Protein AF-A0A1G6U9P2-F1 (afdb_monomer_lite)

Sequence (172 aa):
MPAAPSVLRWRRWSGPGWASYAANWPGPLGEDGAVAYVGRCDDLRPRCHTCGRPATLWQAALALPAPFPGALDAAGGGCTRAHAVHGLPADWTGIATVYALVAAALRQDSKATSVHEALARRRSRQAERALLLSRLERPARRVALELWRTTPGLGVDDTETIVTAVLAPAQQ

Radius of gyration: 18.18 Å; chains: 1; bounding box: 52×36×52 Å

Foldseek 3Di:
DPPDQPDFDWDFDDPDDFGKTKGQADDLQSLQPKMKMKTFDQPDQAQQPVPRDGAGWIAMWIAGAPPDDGIPSQRQTGNDPCSNCPSPDNALQSLLVVLQVQLVVLVVPPPRDPVSNVSSVVSNQSSLLSVLSRPDDSQLNNQLRVCCRVVVPDHPVNSVVVSCVVPPDPPD

pLDDT: mean 85.66, std 14.07, range [28.89, 97.81]

Organism: NCBI:txid1190417

Structure (mmCIF, N/CA/C/O backbone):
data_AF-A0A1G6U9P2-F1
#
_entry.id   AF-A0A1G6U9P2-F1
#
loop_
_atom_site.group_PDB
_atom_site.id
_atom_site.type_symbol
_atom_site.label_atom_id
_atom_site.label_alt_id
_atom_site.label_comp_id
_atom_site.label_asym_id
_atom_site.label_entity_id
_atom_site.label_seq_id
_atom_site.pdbx_PDB_ins_code
_atom_site.Cartn_x
_atom_site.Cartn_y
_atom_site.Cartn_z
_atom_site.occupancy
_atom_site.B_iso_or_equiv
_atom_site.auth_seq_id
_atom_site.auth_comp_id
_atom_site.auth_asym_id
_atom_site.auth_atom_id
_atom_site.pdbx_PDB_model_num
ATOM 1 N N . MET A 1 1 ? -22.422 -5.774 -13.568 1.00 28.89 1 MET A N 1
ATOM 2 C CA . MET A 1 1 ? -21.376 -5.326 -14.516 1.00 28.89 1 MET A CA 1
ATOM 3 C C . MET A 1 1 ? -20.294 -4.626 -13.711 1.00 28.89 1 MET A C 1
ATOM 5 O O . MET A 1 1 ? -20.668 -3.747 -12.941 1.00 28.89 1 MET A O 1
ATOM 9 N N . PRO A 1 2 ? -19.009 -5.009 -13.801 1.00 32.59 2 PRO A N 1
ATOM 10 C CA . PRO A 1 2 ? -17.962 -4.252 -13.126 1.00 32.59 2 PRO A CA 1
ATOM 11 C C . PRO A 1 2 ? -17.895 -2.853 -13.748 1.00 32.59 2 PRO A C 1
ATOM 13 O O . PRO A 1 2 ? -17.981 -2.708 -14.969 1.00 32.59 2 PRO A O 1
ATOM 16 N N . ALA A 1 3 ? -17.814 -1.825 -12.902 1.00 33.66 3 ALA A N 1
ATOM 17 C CA . ALA A 1 3 ? -17.665 -0.446 -13.342 1.00 33.66 3 ALA A CA 1
ATOM 18 C C . ALA A 1 3 ? -16.437 -0.338 -14.258 1.00 33.66 3 ALA A C 1
ATOM 20 O O . ALA A 1 3 ? -15.389 -0.914 -13.962 1.00 33.66 3 ALA A O 1
ATOM 21 N N . ALA A 1 4 ? -16.573 0.379 -15.378 1.00 37.59 4 ALA A N 1
ATOM 22 C CA . ALA A 1 4 ? -15.444 0.668 -16.254 1.00 37.59 4 ALA A CA 1
ATOM 23 C C . ALA A 1 4 ? -14.283 1.228 -15.410 1.00 37.59 4 ALA A C 1
ATOM 25 O O . ALA A 1 4 ? -14.539 2.064 -14.535 1.00 37.59 4 ALA A O 1
ATOM 26 N N . PRO A 1 5 ? -13.029 0.787 -15.630 1.00 47.09 5 PRO A N 1
ATOM 27 C CA . PRO A 1 5 ? -11.906 1.266 -14.842 1.00 47.09 5 PRO A CA 1
ATOM 28 C C . PRO A 1 5 ? -11.849 2.783 -14.982 1.00 47.09 5 PRO A C 1
ATOM 30 O O . PRO A 1 5 ? -11.730 3.321 -16.084 1.00 47.09 5 PRO A O 1
ATOM 33 N N . SER A 1 6 ? -12.003 3.477 -13.858 1.00 57.09 6 SER A N 1
ATOM 34 C CA . SER A 1 6 ? -11.951 4.930 -13.814 1.00 57.09 6 SER A CA 1
ATOM 35 C C . SER A 1 6 ? -10.641 5.387 -14.442 1.00 57.09 6 SER A C 1
ATOM 37 O O . SER A 1 6 ? -9.556 5.037 -13.972 1.00 57.09 6 SER A O 1
ATOM 39 N N . VAL A 1 7 ? -10.751 6.155 -15.523 1.00 73.31 7 VAL A N 1
ATOM 40 C CA . VAL A 1 7 ? -9.601 6.723 -16.221 1.00 73.31 7 VAL A CA 1
ATOM 41 C C . VAL A 1 7 ? -8.806 7.559 -15.220 1.00 73.31 7 VAL A C 1
ATOM 43 O O . VAL A 1 7 ? -9.313 8.551 -14.691 1.00 73.31 7 VAL A O 1
ATOM 46 N N . LEU A 1 8 ? -7.563 7.151 -14.947 1.00 84.31 8 LEU A N 1
ATOM 47 C CA . LEU A 1 8 ? -6.655 7.879 -14.063 1.00 84.31 8 LEU A CA 1
ATOM 48 C C . LEU A 1 8 ? -6.506 9.323 -14.553 1.00 84.31 8 LEU A C 1
ATOM 50 O O . LEU A 1 8 ? -6.047 9.584 -15.669 1.00 84.31 8 LEU A O 1
ATOM 54 N N . ARG A 1 9 ? -6.892 10.276 -13.701 1.00 89.19 9 ARG A N 1
ATOM 55 C CA . ARG A 1 9 ? -6.790 11.710 -13.994 1.00 89.19 9 ARG A CA 1
ATOM 56 C C . ARG A 1 9 ? -5.414 12.226 -13.598 1.00 89.19 9 ARG A C 1
ATOM 58 O O . ARG A 1 9 ? -5.213 12.715 -12.490 1.00 89.19 9 ARG A O 1
ATOM 65 N N . TRP A 1 10 ? -4.478 12.112 -14.529 1.00 90.69 10 TRP A N 1
ATOM 66 C CA . TRP A 1 10 ? -3.099 12.550 -14.347 1.00 90.69 10 TRP A CA 1
ATOM 67 C C . TRP A 1 10 ? -2.977 14.062 -14.173 1.00 90.69 10 TRP A C 1
ATOM 69 O O . TRP A 1 10 ? -3.430 14.834 -15.019 1.00 90.69 10 TRP A O 1
ATOM 79 N N . ARG A 1 11 ? -2.282 14.476 -13.117 1.00 91.06 11 ARG A N 1
ATOM 80 C CA . ARG A 1 11 ? -1.875 15.861 -12.871 1.00 91.06 11 ARG A CA 1
ATOM 81 C C . ARG A 1 11 ? -0.360 15.946 -12.909 1.00 91.06 11 ARG A C 1
ATOM 83 O O . ARG A 1 11 ? 0.314 15.039 -12.432 1.00 91.06 11 ARG A O 1
ATOM 90 N N . ARG A 1 12 ? 0.178 17.017 -13.492 1.00 89.56 12 ARG A N 1
ATOM 91 C CA . ARG A 1 12 ? 1.626 17.247 -13.505 1.00 89.56 12 ARG A CA 1
ATOM 92 C C . ARG A 1 12 ? 2.128 17.356 -12.065 1.00 89.56 12 ARG A C 1
ATOM 94 O O . ARG A 1 12 ? 1.514 18.043 -11.253 1.00 89.56 12 ARG A O 1
ATOM 101 N N . TRP A 1 13 ? 3.228 16.678 -11.773 1.00 83.69 13 TRP A N 1
ATOM 102 C CA . TRP A 1 13 ? 3.885 16.687 -10.476 1.00 83.69 13 TRP A CA 1
ATOM 103 C C . TRP A 1 13 ? 5.349 17.078 -10.665 1.00 83.69 13 TRP A C 1
ATOM 105 O O . TRP A 1 13 ? 6.059 16.512 -11.498 1.00 83.69 13 TRP A O 1
ATOM 115 N N . SER A 1 14 ? 5.788 18.084 -9.918 1.00 72.62 14 SER A N 1
ATOM 116 C CA . SER A 1 14 ? 7.149 18.609 -9.985 1.00 72.62 14 SER A CA 1
ATOM 117 C C . SER A 1 14 ? 8.071 17.742 -9.123 1.00 72.62 14 SER A C 1
ATOM 119 O O . SER A 1 14 ? 8.368 18.090 -7.985 1.00 72.62 14 SER A O 1
ATOM 121 N N . GLY A 1 15 ? 8.453 16.572 -9.643 1.00 65.50 15 GLY A N 1
ATOM 122 C CA . GLY A 1 15 ? 9.475 15.705 -9.043 1.00 65.50 15 GLY A CA 1
ATOM 123 C C . GLY A 1 15 ? 10.904 16.254 -9.228 1.00 65.50 15 GLY A C 1
ATOM 124 O O . GLY A 1 15 ? 11.083 17.281 -9.885 1.00 65.50 15 GLY A O 1
ATOM 125 N N . PRO A 1 16 ? 11.940 15.571 -8.701 1.00 55.59 16 PRO A N 1
ATOM 126 C CA . PRO A 1 16 ? 13.308 16.098 -8.564 1.00 55.59 16 PRO A CA 1
ATOM 127 C C . PRO A 1 16 ? 14.136 16.181 -9.868 1.00 55.59 16 PRO A C 1
ATOM 129 O O . PRO A 1 16 ? 15.360 16.144 -9.817 1.00 55.59 16 PRO A O 1
ATOM 132 N N . GLY A 1 17 ? 13.504 16.324 -11.039 1.00 63.09 17 GLY A N 1
ATOM 133 C CA . GLY A 1 17 ? 14.231 16.627 -12.282 1.00 63.09 17 GLY A CA 1
ATOM 134 C C . GLY A 1 17 ? 13.616 16.106 -13.580 1.00 63.09 17 GLY A C 1
ATOM 135 O O . GLY A 1 17 ? 14.134 16.420 -14.646 1.00 63.09 17 GLY A O 1
ATOM 136 N N . TRP A 1 18 ? 12.553 15.294 -13.531 1.00 67.38 18 TRP A N 1
ATOM 137 C CA . TRP A 1 18 ? 11.980 14.635 -14.718 1.00 67.38 18 TRP A CA 1
ATOM 138 C C . TRP A 1 18 ? 10.486 14.940 -14.845 1.00 67.38 18 TRP A C 1
ATOM 140 O O . TRP A 1 18 ? 9.797 15.177 -13.846 1.00 67.38 18 TRP A O 1
ATOM 150 N N . ALA A 1 19 ? 9.955 14.892 -16.072 1.00 75.75 19 ALA A N 1
ATOM 151 C CA . ALA A 1 19 ? 8.525 15.062 -16.316 1.00 75.75 19 ALA A CA 1
ATOM 152 C C . ALA A 1 19 ? 7.730 13.955 -15.606 1.00 75.75 19 ALA A C 1
ATOM 154 O O . ALA A 1 19 ? 7.703 12.807 -16.054 1.00 75.75 19 ALA A O 1
ATOM 155 N N . SER A 1 20 ? 7.082 14.329 -14.503 1.00 86.56 20 SER A N 1
ATOM 156 C CA . SER A 1 20 ? 6.374 13.405 -13.625 1.00 86.56 20 SER A CA 1
ATOM 157 C C . SER A 1 20 ? 4.905 13.794 -13.480 1.00 86.56 20 SER A C 1
ATOM 159 O O . SER A 1 20 ? 4.522 14.959 -13.627 1.00 86.56 20 SER A O 1
ATOM 161 N N . TYR A 1 21 ? 4.061 12.802 -13.228 1.00 90.69 21 TYR A N 1
ATOM 162 C CA . TYR A 1 21 ? 2.623 12.960 -13.063 1.00 90.69 21 TYR A CA 1
ATOM 163 C C . TYR A 1 21 ? 2.152 12.141 -11.872 1.00 90.69 21 TYR A C 1
ATOM 165 O O . TYR A 1 21 ? 2.696 11.076 -11.602 1.00 90.69 21 TYR A O 1
ATOM 173 N N . ALA A 1 22 ? 1.112 12.621 -11.205 1.00 91.75 22 ALA A N 1
ATOM 174 C CA . ALA A 1 22 ? 0.451 11.924 -10.117 1.00 91.75 22 ALA A CA 1
ATOM 175 C C . ALA A 1 22 ? -1.039 11.743 -10.423 1.00 91.75 22 ALA A C 1
ATOM 177 O O . ALA A 1 22 ? -1.651 12.576 -11.102 1.00 91.75 22 ALA A O 1
ATOM 178 N N . ALA A 1 23 ? -1.629 10.666 -9.921 1.00 92.88 23 ALA A N 1
ATOM 179 C CA . ALA A 1 23 ? -3.067 10.440 -9.944 1.00 92.88 23 ALA A CA 1
ATOM 180 C C . ALA A 1 23 ? -3.489 9.679 -8.684 1.00 92.88 23 ALA A C 1
ATOM 182 O O . ALA A 1 23 ? -2.798 8.754 -8.261 1.00 92.88 23 ALA A O 1
ATOM 183 N N . ASN A 1 24 ? -4.639 10.041 -8.113 1.00 93.19 24 ASN A N 1
ATOM 184 C CA . ASN A 1 24 ? -5.254 9.223 -7.070 1.00 93.19 24 ASN A CA 1
ATOM 185 C C . ASN A 1 24 ? -5.564 7.850 -7.660 1.00 93.19 24 ASN A C 1
ATOM 187 O O . ASN A 1 24 ? -6.115 7.763 -8.766 1.00 93.19 24 ASN A O 1
ATOM 191 N N . TRP A 1 25 ? -5.187 6.801 -6.936 1.00 92.12 25 TRP A N 1
ATOM 192 C CA . TRP A 1 25 ? -5.499 5.446 -7.361 1.00 92.12 25 TRP A CA 1
ATOM 193 C C . TRP A 1 25 ? -7.019 5.233 -7.341 1.00 92.12 25 TRP A C 1
ATOM 195 O O . TRP A 1 25 ? -7.717 5.926 -6.603 1.00 92.12 25 TRP A O 1
ATOM 205 N N . PRO A 1 26 ? -7.587 4.354 -8.171 1.00 91.00 26 PRO A N 1
ATOM 206 C CA . PRO A 1 26 ? -9.014 4.088 -8.116 1.00 91.00 26 PRO A CA 1
ATOM 207 C C . PRO A 1 26 ? -9.390 3.131 -6.980 1.00 91.00 26 PRO A C 1
ATOM 209 O O . PRO A 1 26 ? -8.550 2.411 -6.439 1.00 91.00 26 PRO A O 1
ATOM 212 N N . GLY A 1 27 ? -10.683 3.103 -6.653 1.00 91.00 27 GLY A N 1
ATOM 213 C CA . GLY A 1 27 ? -11.253 2.148 -5.704 1.00 91.00 27 GLY A CA 1
ATOM 214 C C . GLY A 1 27 ? -10.784 2.342 -4.254 1.00 91.00 27 GLY A C 1
ATOM 215 O O . GLY A 1 27 ? -10.342 3.436 -3.891 1.00 91.00 27 GLY A O 1
ATOM 216 N N . PRO A 1 28 ? -10.865 1.283 -3.422 1.00 92.25 28 PRO A N 1
ATOM 217 C CA . PRO A 1 28 ? -10.585 1.351 -1.986 1.00 92.25 28 PRO A CA 1
ATOM 218 C C . PRO A 1 28 ? -9.224 1.959 -1.635 1.00 92.25 28 PRO A C 1
ATOM 220 O O . PRO A 1 28 ? -9.134 2.789 -0.740 1.00 92.25 28 PRO A O 1
ATOM 223 N N . LEU A 1 29 ? -8.173 1.617 -2.386 1.00 91.81 29 LEU A N 1
ATOM 224 C CA . LEU A 1 29 ? -6.835 2.183 -2.184 1.00 91.81 29 LEU A CA 1
ATOM 225 C C . LEU A 1 29 ? -6.830 3.710 -2.339 1.00 91.81 29 LEU A C 1
ATOM 227 O O . LEU A 1 29 ? -6.238 4.415 -1.526 1.00 91.81 29 LEU A O 1
ATOM 231 N N . GLY A 1 30 ? -7.504 4.227 -3.367 1.00 92.25 30 GLY A N 1
ATOM 232 C CA . GLY A 1 30 ? -7.652 5.663 -3.590 1.00 92.25 30 GLY A CA 1
ATOM 233 C C . GLY A 1 30 ? -8.445 6.377 -2.512 1.00 92.25 30 GLY A 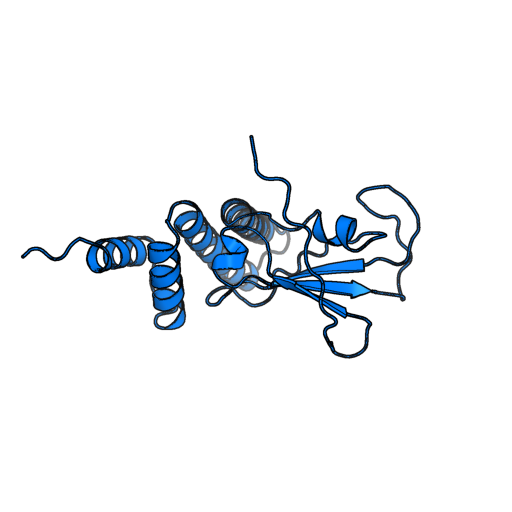C 1
ATOM 234 O O . GLY A 1 30 ? -8.070 7.468 -2.083 1.00 92.25 30 GLY A O 1
ATOM 235 N N . GLU A 1 31 ? -9.537 5.755 -2.066 1.00 93.75 31 GLU A N 1
ATOM 236 C CA . GLU A 1 31 ? -10.371 6.259 -0.967 1.00 93.75 31 GLU A CA 1
ATOM 237 C C . GLU A 1 31 ? -9.596 6.393 0.345 1.00 93.75 31 GLU A C 1
ATOM 239 O O . GLU A 1 31 ? -9.917 7.267 1.156 1.00 93.75 31 GLU A O 1
ATOM 244 N N . ASP A 1 32 ? -8.583 5.545 0.513 1.00 93.88 32 ASP A N 1
ATOM 245 C CA . ASP A 1 32 ? -7.702 5.487 1.673 1.00 93.88 32 ASP A CA 1
ATOM 246 C C . ASP A 1 32 ? -6.442 6.359 1.505 1.00 93.88 32 ASP A C 1
ATOM 248 O O . ASP A 1 32 ? -5.643 6.482 2.432 1.00 93.88 32 ASP A O 1
ATOM 252 N N . GLY A 1 33 ? -6.279 7.014 0.349 1.00 92.31 33 GLY A N 1
ATOM 253 C CA . GLY A 1 33 ? -5.223 7.997 0.097 1.00 92.31 33 GLY A CA 1
ATOM 254 C C . GLY A 1 33 ? -4.035 7.499 -0.728 1.00 92.31 33 GLY A C 1
ATOM 255 O O . GLY A 1 33 ? -3.008 8.177 -0.759 1.00 92.31 33 GLY A O 1
ATOM 256 N N . ALA A 1 34 ? -4.138 6.351 -1.403 1.00 92.12 34 ALA A N 1
ATOM 257 C CA . ALA A 1 34 ? -3.084 5.884 -2.299 1.00 92.12 34 ALA A CA 1
ATOM 258 C C . ALA A 1 34 ? -2.976 6.750 -3.569 1.00 92.12 34 ALA A C 1
ATOM 260 O O . ALA A 1 34 ? -3.973 7.098 -4.214 1.00 92.12 34 ALA A O 1
ATOM 261 N N . VAL A 1 35 ? -1.739 7.051 -3.964 1.00 91.81 35 VAL A N 1
ATOM 262 C CA . VAL A 1 35 ? -1.417 7.904 -5.116 1.00 91.81 35 VAL A CA 1
ATOM 263 C C . VAL A 1 35 ? -0.404 7.193 -6.000 1.00 91.81 35 VAL A C 1
ATOM 265 O O . VAL A 1 35 ? 0.655 6.778 -5.534 1.00 91.81 35 VAL A O 1
ATOM 268 N N . ALA A 1 36 ? -0.701 7.082 -7.291 1.00 90.69 36 ALA A N 1
ATOM 269 C CA . ALA A 1 36 ? 0.273 6.627 -8.271 1.00 90.69 36 ALA A CA 1
ATOM 270 C C . ALA A 1 36 ? 1.077 7.801 -8.818 1.00 90.69 36 ALA A C 1
ATOM 272 O O . ALA A 1 36 ? 0.513 8.832 -9.195 1.00 90.69 36 ALA A O 1
ATOM 273 N N . TYR A 1 37 ? 2.381 7.596 -8.932 1.00 89.44 37 TYR A N 1
ATOM 274 C CA . TYR A 1 37 ? 3.313 8.485 -9.607 1.00 89.44 37 TYR A CA 1
ATOM 275 C C . TYR A 1 37 ? 3.812 7.812 -10.875 1.00 89.44 37 TYR A C 1
ATOM 277 O O . TYR A 1 37 ? 4.057 6.609 -10.882 1.00 89.44 37 TYR A O 1
ATOM 285 N N . VAL A 1 38 ? 3.978 8.583 -11.944 1.00 88.19 38 VAL A N 1
ATOM 286 C CA . VAL A 1 38 ? 4.657 8.140 -13.162 1.00 88.19 38 VAL A CA 1
ATOM 287 C C . VAL A 1 38 ? 5.670 9.178 -13.599 1.00 88.19 38 VAL A C 1
ATOM 289 O O . VAL A 1 38 ? 5.346 10.361 -13.678 1.00 88.19 38 VAL A O 1
ATOM 292 N N . GLY A 1 39 ? 6.877 8.734 -13.914 1.00 86.62 39 GLY A N 1
ATOM 293 C CA . GLY A 1 39 ? 7.956 9.560 -14.445 1.00 86.62 39 GLY A CA 1
ATOM 294 C C . GLY A 1 39 ? 8.515 8.951 -15.722 1.00 86.62 39 GLY A C 1
ATOM 295 O O . GLY A 1 39 ? 8.441 7.739 -15.925 1.00 86.62 39 GLY A O 1
ATOM 296 N N . ARG A 1 40 ? 9.055 9.787 -16.606 1.00 81.81 40 ARG A N 1
ATOM 297 C CA . ARG A 1 40 ? 9.785 9.319 -17.787 1.00 81.81 40 ARG A CA 1
ATOM 298 C C . ARG A 1 40 ? 11.264 9.163 -17.430 1.00 81.81 40 ARG A C 1
ATOM 300 O O . ARG A 1 40 ? 11.863 10.115 -16.943 1.00 81.81 40 ARG A O 1
ATOM 307 N N . CYS A 1 41 ? 11.825 7.981 -17.669 1.00 73.44 41 CYS A N 1
ATOM 308 C CA . CYS A 1 41 ? 13.259 7.726 -17.550 1.00 73.44 41 CYS A CA 1
ATOM 309 C C . CYS A 1 41 ? 13.848 7.682 -18.965 1.00 73.44 41 CYS A C 1
ATOM 311 O O . CYS A 1 41 ? 13.639 6.708 -19.689 1.00 73.44 41 CYS A O 1
ATOM 313 N N . ASP A 1 42 ? 14.513 8.762 -19.381 1.00 68.25 42 ASP A N 1
ATOM 314 C CA . ASP A 1 42 ? 15.062 8.912 -20.738 1.00 68.25 42 ASP A CA 1
ATOM 315 C C . ASP A 1 42 ? 16.386 8.154 -20.955 1.00 68.25 42 ASP A C 1
ATOM 317 O O . ASP A 1 42 ? 16.759 7.891 -22.101 1.00 68.25 42 ASP A O 1
ATOM 321 N N . ASP A 1 43 ? 17.038 7.723 -19.872 1.00 64.94 43 ASP A N 1
ATOM 322 C CA . ASP A 1 43 ? 18.380 7.125 -19.900 1.00 64.94 43 ASP A CA 1
ATOM 323 C C . ASP A 1 43 ? 18.393 5.655 -20.346 1.00 64.94 43 ASP A C 1
ATOM 325 O O . ASP A 1 43 ? 19.439 5.108 -20.693 1.00 64.94 43 ASP A O 1
ATOM 329 N N . LEU A 1 44 ? 17.228 4.998 -20.381 1.00 63.69 44 LEU A N 1
ATOM 330 C CA . LEU A 1 44 ? 17.090 3.593 -20.756 1.00 63.69 44 LEU A CA 1
ATOM 331 C C . LEU A 1 44 ? 16.061 3.443 -21.891 1.00 63.69 44 LEU A C 1
ATOM 333 O O . LEU A 1 44 ? 14.936 3.938 -21.807 1.00 63.69 44 LEU A O 1
ATOM 337 N N . ARG A 1 45 ? 16.403 2.659 -22.929 1.00 65.88 45 ARG A N 1
ATOM 338 C CA . ARG A 1 45 ? 15.465 2.223 -23.992 1.00 65.88 45 ARG A CA 1
ATOM 339 C C . ARG A 1 45 ? 15.174 0.706 -24.004 1.00 65.88 45 ARG A C 1
ATOM 341 O O . ARG A 1 45 ? 15.395 0.064 -25.034 1.00 65.88 45 ARG A O 1
ATOM 348 N N . PRO A 1 46 ? 14.692 0.084 -22.911 1.00 72.56 46 PRO A N 1
ATOM 349 C CA . PRO A 1 46 ? 14.267 -1.310 -22.944 1.00 72.56 46 PRO A CA 1
ATOM 350 C C . PRO A 1 46 ? 12.991 -1.508 -23.775 1.00 72.56 46 PRO A C 1
ATOM 352 O O . PRO A 1 46 ? 12.305 -0.566 -24.183 1.00 72.56 46 PRO A O 1
ATOM 355 N N . ARG A 1 47 ? 12.634 -2.776 -23.996 1.00 79.94 47 ARG A N 1
ATOM 356 C CA . ARG A 1 47 ? 11.318 -3.147 -24.527 1.00 79.94 47 ARG A CA 1
ATOM 357 C C . ARG A 1 47 ? 10.267 -3.047 -23.423 1.00 79.94 47 ARG A C 1
ATOM 359 O O . ARG A 1 47 ? 10.509 -3.459 -22.295 1.00 79.94 47 ARG A O 1
ATOM 366 N N . CYS A 1 48 ? 9.085 -2.535 -23.750 1.00 81.56 48 CYS A N 1
ATOM 367 C CA . CYS A 1 48 ? 7.953 -2.511 -22.826 1.00 81.56 48 CYS A CA 1
ATOM 368 C C . CYS A 1 48 ? 7.518 -3.938 -22.460 1.00 81.56 48 CYS A C 1
ATOM 370 O O . CYS A 1 48 ? 7.231 -4.732 -23.353 1.00 81.56 48 CYS A O 1
ATOM 372 N N . HIS A 1 49 ? 7.389 -4.237 -21.166 1.00 76.00 49 HIS A N 1
ATOM 373 C CA . HIS A 1 49 ? 6.972 -5.562 -20.689 1.00 76.00 49 HIS A CA 1
ATOM 374 C C . HIS A 1 49 ? 5.545 -5.948 -21.110 1.00 76.00 49 HIS A C 1
ATOM 376 O O . HIS A 1 49 ? 5.249 -7.127 -21.246 1.00 76.00 49 HIS A O 1
ATOM 382 N N . THR A 1 50 ? 4.672 -4.968 -21.363 1.00 81.69 50 THR A N 1
ATOM 383 C CA . THR A 1 50 ? 3.275 -5.210 -21.758 1.00 81.69 50 THR A CA 1
ATOM 384 C C . THR A 1 50 ? 3.110 -5.495 -23.253 1.00 81.69 50 THR A C 1
ATOM 386 O O . THR A 1 50 ? 2.293 -6.325 -23.627 1.00 81.69 50 THR A O 1
ATOM 389 N N . CYS A 1 51 ? 3.843 -4.800 -24.132 1.00 85.56 51 CYS A N 1
ATOM 390 C CA . CYS A 1 51 ? 3.617 -4.872 -25.588 1.00 85.56 51 CYS A CA 1
ATOM 391 C C . CYS A 1 51 ? 4.878 -5.122 -26.432 1.00 85.56 51 CYS A C 1
ATOM 393 O O . CYS A 1 51 ? 4.808 -5.101 -27.659 1.00 85.56 51 CYS A O 1
ATOM 395 N N . GLY A 1 52 ? 6.048 -5.288 -25.809 1.00 82.50 52 GLY A N 1
ATOM 396 C CA . GLY A 1 52 ? 7.315 -5.627 -26.469 1.00 82.50 52 GLY A CA 1
ATOM 397 C C . GLY A 1 52 ? 7.963 -4.517 -27.309 1.00 82.50 52 GLY A C 1
ATOM 398 O O . GLY A 1 52 ? 9.053 -4.726 -27.856 1.00 82.50 52 GLY A O 1
ATOM 399 N N . ARG A 1 53 ? 7.327 -3.342 -27.424 1.00 82.44 53 ARG A N 1
ATOM 400 C CA . ARG A 1 53 ? 7.829 -2.218 -28.231 1.00 82.44 53 ARG A CA 1
ATOM 401 C C . ARG A 1 53 ? 9.051 -1.558 -27.579 1.00 82.44 53 ARG A C 1
ATOM 403 O O . ARG A 1 53 ? 9.013 -1.325 -26.369 1.00 82.44 53 ARG A O 1
ATOM 410 N N . PRO A 1 54 ? 10.097 -1.212 -28.353 1.00 77.00 54 PRO A N 1
ATOM 411 C CA . PRO A 1 54 ? 11.174 -0.360 -27.867 1.00 77.00 54 PRO A CA 1
ATOM 412 C C . PRO A 1 54 ? 10.629 1.053 -27.650 1.00 77.00 54 PRO A C 1
ATOM 414 O O . PRO A 1 54 ? 10.010 1.634 -28.543 1.00 77.00 54 PRO A O 1
ATOM 417 N N . ALA A 1 55 ? 10.823 1.596 -26.456 1.00 71.75 55 ALA A N 1
ATOM 418 C CA . ALA A 1 55 ? 10.375 2.940 -26.125 1.00 71.75 55 ALA A CA 1
ATOM 419 C C . ALA A 1 55 ? 11.211 3.501 -24.979 1.00 71.75 55 ALA A C 1
ATOM 421 O O . ALA A 1 55 ? 11.816 2.751 -24.214 1.00 71.75 55 ALA A O 1
ATOM 422 N N . THR A 1 56 ? 11.186 4.822 -24.818 1.00 72.31 56 THR A N 1
ATOM 423 C CA . THR A 1 56 ? 11.498 5.390 -23.511 1.00 72.31 56 THR A CA 1
ATOM 424 C C . THR A 1 56 ? 10.481 4.869 -22.499 1.00 72.31 56 THR A C 1
ATOM 426 O O . THR A 1 56 ? 9.273 4.948 -22.752 1.00 72.31 56 THR A O 1
ATOM 429 N N . LEU A 1 57 ? 10.949 4.345 -21.365 1.00 77.81 57 LEU A N 1
ATOM 430 C CA . LEU A 1 57 ? 10.043 3.821 -20.355 1.00 77.81 57 LEU A CA 1
ATOM 431 C C . LEU A 1 57 ? 9.504 4.928 -19.456 1.00 77.81 57 LEU A C 1
ATOM 433 O O . LEU A 1 57 ? 10.232 5.717 -18.852 1.00 77.81 57 LEU A O 1
ATOM 437 N N . TRP A 1 58 ? 8.186 4.917 -19.333 1.00 84.00 58 TRP A N 1
ATOM 438 C CA . TRP A 1 58 ? 7.508 5.424 -18.161 1.00 84.00 58 TRP A CA 1
ATOM 439 C C . TRP A 1 58 ? 7.726 4.431 -17.030 1.00 84.00 58 TRP A C 1
ATOM 441 O O . TRP A 1 58 ? 7.490 3.237 -17.211 1.00 84.00 58 TRP A O 1
ATOM 451 N N . GLN A 1 59 ? 8.159 4.930 -15.884 1.00 85.50 59 GLN A N 1
ATOM 452 C CA . GLN A 1 59 ? 8.213 4.183 -14.639 1.00 85.50 59 GLN A CA 1
ATOM 453 C C . GLN A 1 59 ? 7.065 4.645 -13.762 1.00 85.50 59 GLN A C 1
ATOM 455 O O . GLN A 1 59 ? 6.830 5.850 -13.647 1.00 85.50 59 GLN A O 1
ATOM 460 N N . ALA A 1 60 ? 6.345 3.696 -13.179 1.00 86.38 60 ALA A N 1
ATOM 461 C CA . ALA A 1 60 ? 5.312 3.968 -12.198 1.00 86.38 60 ALA A CA 1
ATOM 462 C C . ALA A 1 60 ? 5.790 3.624 -10.785 1.00 86.38 60 ALA A C 1
ATOM 464 O O . ALA A 1 60 ? 6.691 2.814 -10.616 1.00 86.38 60 ALA A O 1
ATOM 465 N N . ALA A 1 61 ? 5.170 4.230 -9.781 1.00 88.50 61 ALA A N 1
ATOM 466 C CA . ALA A 1 61 ? 5.276 3.843 -8.381 1.00 88.50 61 ALA A CA 1
ATOM 467 C C . ALA A 1 61 ? 3.931 4.109 -7.697 1.00 88.50 61 ALA A C 1
ATOM 469 O O . ALA A 1 61 ? 3.194 5.008 -8.112 1.00 88.50 61 ALA A O 1
ATOM 470 N N . LEU A 1 62 ? 3.607 3.350 -6.651 1.00 90.06 62 LEU A N 1
ATOM 471 C CA . LEU A 1 62 ? 2.360 3.515 -5.901 1.00 90.06 62 LEU A CA 1
ATOM 472 C C . LEU A 1 62 ? 2.676 3.904 -4.458 1.00 90.06 62 LEU A C 1
ATOM 474 O O . LEU A 1 62 ? 3.147 3.074 -3.687 1.00 90.06 62 LEU A O 1
ATOM 478 N N . ALA A 1 63 ? 2.409 5.151 -4.078 1.00 90.88 63 ALA A N 1
ATOM 479 C CA . ALA A 1 63 ? 2.456 5.557 -2.680 1.00 90.88 63 ALA A CA 1
ATOM 480 C C . ALA A 1 63 ? 1.214 5.102 -1.938 1.00 90.88 63 ALA A C 1
ATOM 482 O O . ALA A 1 63 ? 0.088 5.330 -2.380 1.00 90.88 63 ALA A O 1
ATOM 483 N N . LEU A 1 64 ? 1.456 4.480 -0.791 1.00 92.38 64 LEU A N 1
ATOM 484 C CA . LEU A 1 64 ? 0.427 4.030 0.127 1.00 92.38 64 LEU A CA 1
ATOM 485 C C . LEU A 1 64 ? 0.299 5.015 1.294 1.00 92.38 64 LEU A C 1
ATOM 487 O O . LEU A 1 64 ? 1.278 5.685 1.641 1.00 92.38 64 LEU A O 1
ATOM 491 N N . PRO A 1 65 ? -0.886 5.111 1.918 1.00 90.75 65 PRO A N 1
ATOM 492 C CA . PRO A 1 65 ? -1.051 5.912 3.123 1.00 90.75 65 PRO A CA 1
ATOM 493 C C . PRO A 1 65 ? -0.184 5.370 4.269 1.00 90.75 65 PRO A C 1
ATOM 495 O O . PRO A 1 65 ? 0.175 4.191 4.310 1.00 90.75 65 PRO A O 1
ATOM 498 N N . ALA A 1 66 ? 0.123 6.220 5.253 1.00 85.94 66 ALA A N 1
ATOM 499 C CA . ALA A 1 66 ? 0.686 5.749 6.518 1.00 85.94 66 ALA A CA 1
ATOM 500 C C . ALA A 1 66 ? -0.234 4.662 7.121 1.00 85.94 66 ALA A C 1
ATOM 502 O O . ALA A 1 66 ? -1.452 4.773 6.994 1.00 85.94 66 ALA A O 1
ATOM 503 N N . PRO A 1 67 ? 0.304 3.604 7.754 1.00 86.19 67 PRO A N 1
ATOM 504 C CA . PRO A 1 67 ? 1.683 3.405 8.221 1.00 86.19 67 PRO A CA 1
ATOM 505 C C . PRO A 1 67 ? 2.603 2.706 7.202 1.00 86.19 67 PRO A C 1
ATOM 507 O O . PRO A 1 67 ? 3.690 2.236 7.568 1.00 86.19 67 PRO A O 1
ATOM 510 N N . PHE A 1 68 ? 2.154 2.523 5.959 1.00 89.06 68 PHE A N 1
ATOM 511 C CA . PHE A 1 68 ? 2.937 1.801 4.970 1.00 89.06 68 PHE A CA 1
ATOM 512 C C . PHE A 1 68 ? 4.192 2.608 4.606 1.00 89.06 68 PHE A C 1
ATOM 514 O O . PHE A 1 68 ? 4.157 3.840 4.551 1.00 89.06 68 PHE A O 1
ATOM 521 N N . PRO A 1 69 ? 5.345 1.942 4.429 1.00 73.25 69 PRO A N 1
ATOM 522 C CA . PRO A 1 69 ? 6.591 2.627 4.127 1.00 73.25 69 PRO A CA 1
ATOM 523 C C . PRO A 1 69 ? 6.546 3.192 2.706 1.00 73.25 69 PRO A C 1
ATOM 525 O O . PRO A 1 69 ? 6.801 2.456 1.759 1.00 73.25 69 PRO A O 1
ATOM 528 N N . GLY A 1 70 ? 6.260 4.490 2.596 1.00 70.81 70 GLY A N 1
ATOM 529 C CA . GLY A 1 70 ? 6.422 5.280 1.376 1.00 70.81 70 GLY A CA 1
ATOM 530 C C . GLY A 1 70 ? 5.791 4.655 0.130 1.00 70.81 70 GLY A C 1
ATOM 531 O O . GLY A 1 70 ? 4.727 4.037 0.181 1.00 70.81 70 GLY A O 1
ATOM 532 N N . ALA A 1 71 ? 6.453 4.844 -1.009 1.00 69.25 71 ALA A N 1
ATOM 533 C CA . ALA A 1 71 ? 6.062 4.192 -2.245 1.00 69.25 71 ALA A CA 1
ATOM 534 C C . ALA A 1 71 ? 6.379 2.694 -2.204 1.00 69.25 71 ALA A C 1
ATOM 536 O O . ALA A 1 71 ? 7.476 2.278 -1.832 1.00 69.25 71 ALA A O 1
ATOM 537 N N . LEU A 1 72 ? 5.428 1.872 -2.647 1.00 73.25 72 LEU A N 1
ATOM 538 C CA . LEU A 1 72 ? 5.801 0.647 -3.327 1.00 73.25 72 LEU A CA 1
ATOM 539 C C . LEU A 1 72 ? 6.594 1.077 -4.557 1.00 73.25 72 LEU A C 1
ATOM 541 O O . LEU A 1 72 ? 6.018 1.611 -5.512 1.00 73.25 72 LEU A O 1
ATOM 545 N N . ASP A 1 73 ? 7.903 0.832 -4.512 1.00 60.66 73 ASP A N 1
ATOM 546 C CA . ASP A 1 73 ? 8.817 0.894 -5.654 1.00 60.66 73 ASP A CA 1
ATOM 547 C C . ASP A 1 73 ? 8.462 -0.232 -6.637 1.00 60.66 73 ASP A C 1
ATOM 549 O O . ASP A 1 73 ? 9.233 -1.142 -6.928 1.00 60.66 73 ASP A O 1
ATOM 553 N N . ALA A 1 74 ? 7.217 -0.250 -7.092 1.00 53.19 74 ALA A N 1
ATOM 554 C CA . ALA A 1 74 ? 6.747 -1.186 -8.078 1.00 53.19 74 ALA A CA 1
ATOM 555 C C . ALA A 1 74 ? 7.208 -0.639 -9.422 1.00 53.19 74 ALA A C 1
ATOM 557 O O . ALA A 1 74 ? 6.508 0.167 -10.022 1.00 53.19 74 ALA A O 1
ATOM 558 N N . ALA A 1 75 ? 8.400 -1.064 -9.849 1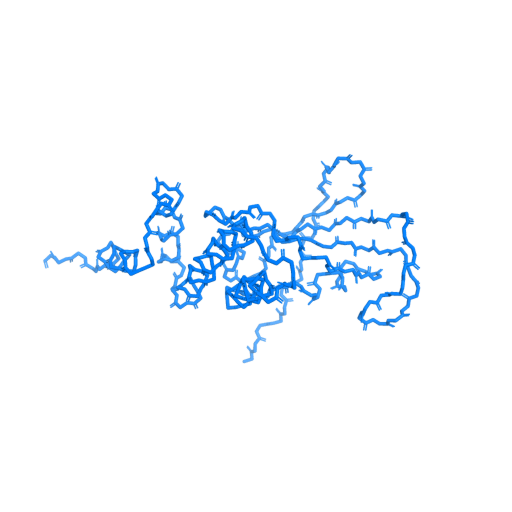.00 57.59 75 ALA A N 1
ATOM 559 C CA . ALA A 1 75 ? 9.061 -0.725 -11.108 1.00 57.59 75 ALA A CA 1
ATOM 560 C C . ALA A 1 75 ? 8.273 -1.222 -12.340 1.00 57.59 75 ALA A C 1
ATOM 562 O O . ALA A 1 75 ? 8.753 -2.014 -13.152 1.00 57.59 75 ALA A O 1
ATOM 563 N N . GLY A 1 76 ? 7.030 -0.766 -12.481 1.00 61.75 76 GLY A N 1
ATOM 564 C CA . GLY A 1 76 ? 6.210 -0.951 -13.662 1.00 61.75 76 GLY A CA 1
ATOM 565 C C . GLY A 1 76 ? 6.760 -0.072 -14.776 1.00 61.75 76 GLY A C 1
ATOM 566 O O . GLY A 1 76 ? 6.587 1.146 -14.765 1.00 61.75 76 GLY A O 1
ATOM 567 N N . GLY A 1 77 ? 7.473 -0.694 -15.714 1.00 74.88 77 GLY A N 1
ATOM 568 C CA . GLY A 1 77 ? 8.030 -0.049 -16.898 1.00 74.88 77 GLY A CA 1
ATOM 569 C C . GLY A 1 77 ? 7.109 -0.204 -18.107 1.00 74.88 77 GLY A C 1
ATOM 570 O O . GLY A 1 77 ? 6.824 -1.324 -18.537 1.00 74.88 77 GLY A O 1
ATOM 571 N N . GLY A 1 78 ? 6.675 0.905 -18.707 1.00 82.75 78 GLY A N 1
ATOM 572 C CA . GLY A 1 78 ? 5.780 0.884 -19.866 1.00 82.75 78 GLY A CA 1
ATOM 573 C C . GLY A 1 78 ? 6.140 1.886 -20.956 1.00 82.75 78 GLY A C 1
ATOM 574 O O . GLY A 1 78 ? 6.637 2.971 -20.682 1.00 82.75 78 GLY A O 1
ATOM 575 N N . CYS A 1 79 ? 5.817 1.571 -22.214 1.00 86.19 79 CYS A N 1
ATOM 576 C CA . CYS A 1 79 ? 5.941 2.540 -23.313 1.00 86.19 79 CYS A CA 1
ATOM 577 C C . CYS A 1 79 ? 4.919 3.688 -23.214 1.00 86.19 79 CYS A C 1
ATOM 579 O O . CYS A 1 79 ? 5.044 4.703 -23.893 1.00 86.19 79 CYS A O 1
ATOM 581 N N . THR A 1 80 ? 3.893 3.531 -22.376 1.00 86.62 80 THR A N 1
ATOM 582 C CA . THR A 1 80 ? 2.896 4.551 -22.042 1.00 86.62 80 THR A CA 1
ATOM 583 C C . THR A 1 80 ? 2.683 4.577 -20.531 1.00 86.62 80 THR A C 1
ATOM 585 O O . THR A 1 80 ? 2.964 3.592 -19.848 1.00 86.62 80 THR A O 1
ATOM 588 N N . ARG A 1 81 ? 2.102 5.667 -20.012 1.00 86.88 81 ARG A N 1
ATOM 589 C CA . ARG A 1 81 ? 1.660 5.748 -18.608 1.00 86.88 81 ARG A CA 1
ATOM 590 C C . ARG A 1 81 ? 0.722 4.597 -18.234 1.00 86.88 81 ARG A C 1
ATOM 592 O O . ARG A 1 81 ? 0.870 4.035 -17.161 1.00 86.88 81 ARG A O 1
ATOM 599 N N . ALA A 1 82 ? -0.195 4.222 -19.132 1.00 87.31 82 ALA A N 1
ATOM 600 C CA . ALA A 1 82 ? -1.131 3.119 -18.915 1.00 87.31 82 ALA A CA 1
ATOM 601 C C . ALA A 1 82 ? -0.412 1.768 -18.771 1.00 87.31 82 ALA A C 1
ATOM 603 O O . ALA A 1 82 ? -0.725 1.004 -17.867 1.00 87.31 82 ALA A O 1
ATOM 604 N N . HIS A 1 83 ? 0.583 1.491 -19.618 1.00 87.06 83 HIS A N 1
ATOM 605 C CA . HIS A 1 83 ? 1.379 0.265 -19.498 1.00 87.06 83 HIS A CA 1
ATOM 606 C C . HIS A 1 83 ? 2.267 0.277 -18.252 1.00 87.06 83 HIS A C 1
ATOM 608 O O . HIS A 1 83 ? 2.435 -0.760 -17.624 1.00 87.06 83 HIS A O 1
ATOM 614 N N . ALA A 1 84 ? 2.804 1.439 -17.869 1.00 85.94 84 ALA A N 1
ATOM 615 C CA . ALA A 1 84 ? 3.634 1.557 -16.673 1.00 85.94 84 ALA A CA 1
ATOM 616 C C . ALA A 1 84 ? 2.842 1.224 -15.402 1.00 85.94 84 ALA A C 1
ATOM 618 O O . ALA A 1 84 ? 3.317 0.473 -14.558 1.00 85.94 84 ALA A O 1
ATOM 619 N N . VAL A 1 85 ? 1.603 1.713 -15.291 1.00 87.94 85 VAL A N 1
ATOM 620 C CA . VAL A 1 85 ? 0.757 1.432 -14.121 1.00 87.94 85 VAL A CA 1
ATOM 621 C C . VAL A 1 85 ? 0.068 0.068 -14.159 1.00 87.94 85 VAL A C 1
ATOM 623 O O . VAL A 1 85 ? -0.506 -0.335 -13.156 1.00 87.94 85 VAL A O 1
ATOM 626 N N . HIS A 1 86 ? 0.106 -0.651 -15.285 1.00 86.50 86 HIS A N 1
ATOM 627 C CA . HIS A 1 86 ? -0.582 -1.938 -15.430 1.00 86.50 86 HIS A CA 1
ATOM 628 C C . HIS A 1 86 ? -0.069 -3.001 -14.448 1.00 86.50 86 HIS A C 1
ATOM 630 O O . HIS A 1 86 ? -0.830 -3.866 -14.032 1.00 86.50 86 HIS A O 1
ATOM 636 N N . GLY A 1 87 ? 1.208 -2.920 -14.060 1.00 79.94 87 GLY A N 1
ATOM 637 C CA . GLY A 1 87 ? 1.809 -3.813 -13.067 1.00 79.94 87 GLY A CA 1
ATOM 638 C C . GLY A 1 87 ? 1.576 -3.401 -11.610 1.00 79.94 87 GLY A C 1
ATOM 639 O O . GLY A 1 87 ? 2.074 -4.080 -10.715 1.00 79.94 87 GLY A O 1
ATOM 640 N N . LEU A 1 88 ? 0.876 -2.292 -11.348 1.00 87.69 88 LEU A N 1
ATOM 641 C CA . LEU A 1 88 ? 0.601 -1.846 -9.983 1.00 87.69 88 LEU A CA 1
ATOM 642 C C . LEU A 1 88 ? -0.602 -2.597 -9.388 1.00 87.69 88 LEU A C 1
ATOM 644 O O . LEU A 1 88 ? -1.579 -2.844 -10.099 1.00 87.69 88 LEU A O 1
ATOM 648 N N . PRO A 1 89 ? -0.582 -2.916 -8.081 1.00 90.50 89 PRO A N 1
ATOM 649 C CA . PRO A 1 89 ? -1.722 -3.527 -7.406 1.00 90.50 89 PRO A CA 1
ATOM 650 C C . PRO A 1 89 ? -2.999 -2.689 -7.518 1.00 90.50 89 PRO A C 1
ATOM 652 O O . PRO A 1 89 ? -2.988 -1.483 -7.276 1.00 90.50 89 PRO A O 1
ATOM 655 N N . ALA A 1 90 ? -4.115 -3.335 -7.854 1.00 89.50 90 ALA A N 1
ATOM 656 C CA . ALA A 1 90 ? -5.406 -2.665 -8.012 1.00 89.50 90 ALA A CA 1
ATOM 657 C C . ALA A 1 90 ? -6.120 -2.399 -6.675 1.00 89.50 90 ALA A C 1
ATOM 659 O O . ALA A 1 90 ? -6.875 -1.436 -6.569 1.00 89.50 90 ALA A O 1
ATOM 660 N N . ASP A 1 91 ? -5.873 -3.230 -5.661 1.00 93.25 91 ASP A N 1
ATOM 661 C CA . ASP A 1 91 ? -6.561 -3.212 -4.371 1.00 93.25 91 ASP A CA 1
ATOM 662 C C . ASP A 1 91 ? -5.640 -3.645 -3.214 1.00 93.25 91 ASP A C 1
ATOM 664 O O . ASP A 1 91 ? -4.477 -4.014 -3.410 1.00 93.25 91 ASP A O 1
ATOM 668 N N . TRP A 1 92 ? -6.170 -3.609 -1.988 1.00 95.25 92 TRP A N 1
ATOM 669 C CA . TRP A 1 92 ? -5.454 -4.020 -0.779 1.00 95.25 92 TRP A CA 1
ATOM 670 C C . TRP A 1 92 ? -5.02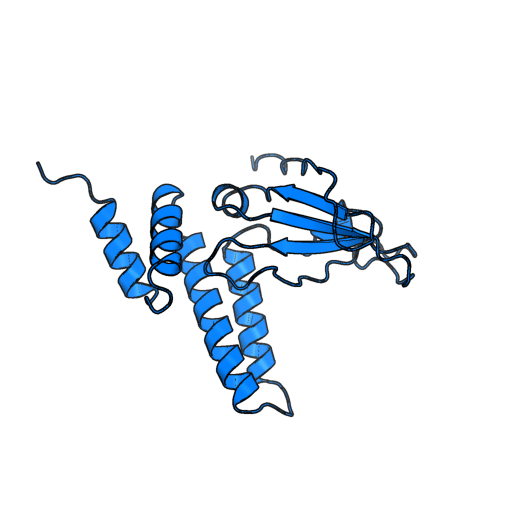6 -5.494 -0.777 1.00 95.25 92 TRP A C 1
ATOM 672 O O . TRP A 1 92 ? -3.987 -5.814 -0.201 1.00 95.25 92 TRP A O 1
ATOM 682 N N . THR A 1 93 ? -5.751 -6.384 -1.461 1.00 96.62 93 THR A N 1
ATOM 683 C CA . THR A 1 93 ? -5.355 -7.795 -1.610 1.00 96.62 93 THR A CA 1
ATOM 684 C C . THR A 1 93 ? -4.085 -7.914 -2.452 1.00 96.62 93 THR A C 1
ATOM 686 O O . THR A 1 93 ? -3.154 -8.644 -2.094 1.00 96.62 93 THR A O 1
ATOM 689 N N . GLY A 1 94 ? -3.989 -7.140 -3.534 1.00 93.81 94 GLY A N 1
ATOM 690 C CA . GLY A 1 94 ? -2.773 -7.020 -4.332 1.00 93.81 94 GLY A CA 1
ATOM 691 C C . GLY A 1 94 ? -1.596 -6.463 -3.522 1.00 93.81 94 GLY A C 1
ATOM 692 O O . GLY A 1 94 ? -0.490 -6.994 -3.612 1.00 93.81 94 GLY A O 1
ATOM 693 N N . ILE A 1 95 ? -1.824 -5.453 -2.672 1.00 94.38 95 ILE A N 1
ATOM 694 C CA . ILE A 1 95 ? -0.792 -4.922 -1.758 1.00 94.38 95 ILE A CA 1
ATOM 695 C C . ILE A 1 95 ? -0.304 -5.997 -0.781 1.00 94.38 95 ILE A C 1
ATOM 697 O O . ILE A 1 95 ? 0.907 -6.174 -0.613 1.00 94.38 95 ILE A O 1
ATOM 701 N N . ALA A 1 96 ? -1.231 -6.734 -0.162 1.00 95.69 96 ALA A N 1
ATOM 702 C CA . ALA A 1 96 ? -0.905 -7.823 0.753 1.00 95.69 96 ALA A CA 1
ATOM 703 C C . ALA A 1 96 ? -0.037 -8.884 0.063 1.00 95.69 96 ALA A C 1
ATOM 705 O O . ALA A 1 96 ? 1.010 -9.272 0.584 1.00 95.69 96 ALA A O 1
ATOM 706 N N . THR A 1 97 ? -0.425 -9.271 -1.154 1.00 95.12 97 THR A N 1
ATOM 707 C CA . THR A 1 97 ? 0.312 -10.229 -1.989 1.00 95.12 97 THR A CA 1
ATOM 708 C C . THR A 1 97 ? 1.733 -9.753 -2.277 1.00 95.12 97 THR A C 1
ATOM 710 O O . THR A 1 97 ? 2.684 -10.505 -2.068 1.00 95.12 97 THR A O 1
ATOM 713 N N . VAL A 1 98 ? 1.909 -8.495 -2.699 1.00 92.94 98 VAL A N 1
ATOM 714 C CA . VAL A 1 98 ? 3.240 -7.932 -2.977 1.00 92.94 98 VAL A CA 1
ATOM 715 C C . VAL A 1 98 ? 4.130 -7.990 -1.738 1.00 92.94 98 VAL A C 1
ATOM 717 O O . VAL A 1 98 ? 5.259 -8.475 -1.814 1.00 92.94 98 VAL A O 1
ATOM 720 N N . TYR A 1 99 ? 3.643 -7.543 -0.578 1.00 94.50 99 TYR A N 1
ATOM 721 C CA . TYR A 1 99 ? 4.456 -7.572 0.638 1.00 94.50 99 TYR A CA 1
ATOM 722 C C . TYR A 1 99 ? 4.765 -8.988 1.128 1.00 94.50 99 TYR A C 1
ATOM 724 O O . TYR A 1 99 ? 5.881 -9.222 1.599 1.00 94.50 99 TYR A O 1
ATOM 732 N N . ALA A 1 100 ? 3.828 -9.927 0.984 1.00 95.81 100 ALA A N 1
ATOM 733 C CA . ALA A 1 100 ? 4.049 -11.331 1.315 1.00 95.81 100 ALA A CA 1
ATOM 734 C C . ALA A 1 100 ? 5.123 -11.959 0.412 1.00 95.81 100 ALA A C 1
ATOM 736 O O . ALA A 1 100 ? 6.041 -12.606 0.916 1.00 95.81 100 ALA A O 1
ATOM 737 N N . LEU A 1 101 ? 5.068 -11.702 -0.900 1.00 94.94 101 LEU A N 1
ATOM 738 C CA . LEU A 1 101 ? 6.074 -12.172 -1.857 1.00 94.94 101 LEU A CA 1
ATOM 739 C C . LEU A 1 101 ? 7.457 -11.592 -1.558 1.00 94.94 101 LEU A C 1
ATOM 741 O O . LEU A 1 101 ? 8.436 -12.333 -1.537 1.00 94.94 101 LEU A O 1
ATOM 745 N N . VAL A 1 102 ? 7.549 -10.293 -1.255 1.00 92.94 102 VAL A N 1
ATOM 746 C CA . VAL A 1 102 ? 8.824 -9.668 -0.864 1.00 92.94 102 VAL A CA 1
ATOM 747 C C . VAL A 1 102 ? 9.356 -10.278 0.434 1.00 92.94 102 VAL A C 1
ATOM 749 O O . VAL A 1 102 ? 10.547 -10.564 0.533 1.00 92.94 102 VAL A O 1
ATOM 752 N N . ALA A 1 103 ? 8.497 -10.508 1.432 1.00 95.19 103 ALA A N 1
ATOM 753 C CA . ALA A 1 103 ? 8.906 -11.157 2.674 1.00 95.19 103 ALA A CA 1
ATOM 754 C C . ALA A 1 103 ? 9.430 -12.582 2.436 1.00 95.19 103 ALA A C 1
ATOM 756 O O . ALA A 1 103 ? 10.435 -12.965 3.030 1.00 95.19 103 ALA A O 1
ATOM 757 N N . ALA A 1 104 ? 8.772 -13.354 1.568 1.00 96.12 104 ALA A N 1
ATOM 758 C CA . ALA A 1 104 ? 9.207 -14.696 1.196 1.00 96.12 104 ALA A CA 1
ATOM 759 C C . ALA A 1 104 ? 10.546 -14.670 0.443 1.00 96.12 104 ALA A C 1
ATOM 761 O O . ALA A 1 104 ? 11.466 -15.390 0.824 1.00 96.12 104 ALA A O 1
ATOM 762 N N . ALA A 1 105 ? 10.688 -13.791 -0.553 1.00 94.62 105 ALA A N 1
ATOM 763 C CA . ALA A 1 105 ? 11.913 -13.649 -1.336 1.00 94.62 105 ALA A CA 1
ATOM 764 C C . ALA A 1 105 ? 13.121 -13.280 -0.460 1.00 94.62 105 ALA A C 1
ATOM 766 O O . ALA A 1 105 ? 14.176 -13.891 -0.585 1.00 94.62 105 ALA A O 1
ATOM 767 N N . LEU A 1 106 ? 12.953 -12.352 0.489 1.00 94.31 106 LEU A N 1
ATOM 768 C CA . LEU A 1 106 ? 14.013 -11.972 1.433 1.00 94.31 106 LEU A CA 1
ATOM 769 C C . LEU A 1 106 ? 14.497 -13.142 2.302 1.00 94.31 106 LEU A C 1
ATOM 771 O O . LEU A 1 106 ? 15.670 -13.182 2.664 1.00 94.31 106 LEU A O 1
ATOM 775 N N . ARG A 1 107 ? 13.609 -14.081 2.649 1.00 94.19 107 ARG A N 1
ATOM 776 C CA . ARG A 1 107 ? 13.961 -15.284 3.424 1.00 94.19 107 ARG A CA 1
ATOM 777 C C . ARG A 1 107 ? 14.601 -16.375 2.573 1.00 94.19 107 ARG A C 1
ATOM 779 O O . ARG A 1 107 ? 15.322 -17.208 3.107 1.00 94.19 107 ARG A O 1
ATOM 786 N N . GLN A 1 108 ? 14.305 -16.387 1.277 1.00 94.94 108 GLN A N 1
ATOM 787 C CA . GLN A 1 108 ? 14.841 -17.348 0.313 1.00 94.94 108 GLN A CA 1
ATOM 788 C C . GLN A 1 108 ? 16.158 -16.880 -0.323 1.00 94.94 108 GLN A C 1
ATOM 790 O O . GLN A 1 108 ? 16.749 -17.622 -1.105 1.00 94.94 108 GLN A O 1
ATOM 795 N N . ASP A 1 109 ? 16.622 -15.667 -0.009 1.00 93.12 109 ASP A N 1
ATOM 796 C CA . ASP A 1 109 ? 17.890 -15.154 -0.515 1.00 93.12 109 ASP A CA 1
ATOM 797 C C . ASP A 1 109 ? 19.054 -16.051 -0.060 1.00 93.12 109 ASP A C 1
ATOM 799 O O . ASP A 1 109 ? 19.208 -16.357 1.125 1.00 93.12 109 ASP A O 1
ATOM 803 N N . SER A 1 110 ? 19.898 -16.469 -1.006 1.00 89.31 110 SER A N 1
ATOM 804 C CA . SER A 1 110 ? 21.031 -17.366 -0.741 1.00 89.31 110 SER A CA 1
ATOM 805 C C . SER A 1 110 ? 22.097 -16.749 0.171 1.00 89.31 110 SER A C 1
ATOM 807 O O . SER A 1 110 ? 22.956 -17.466 0.687 1.00 89.31 110 SER A O 1
ATOM 809 N N . LYS A 1 111 ? 22.039 -15.432 0.389 1.00 91.56 111 LYS A N 1
ATOM 810 C CA . LYS A 1 111 ? 22.910 -14.653 1.274 1.00 91.56 111 LYS A CA 1
ATOM 811 C C . LYS A 1 111 ? 22.111 -13.952 2.378 1.00 91.56 111 LYS A C 1
ATOM 813 O O . LYS A 1 111 ? 22.527 -12.894 2.856 1.00 91.56 111 LYS A O 1
ATOM 818 N N . ALA A 1 112 ? 20.971 -14.517 2.784 1.00 87.62 112 ALA A N 1
ATOM 819 C CA . ALA A 1 112 ? 20.135 -13.942 3.829 1.00 87.62 112 ALA A CA 1
ATOM 820 C C . ALA A 1 112 ? 20.936 -13.659 5.115 1.00 87.62 112 ALA A C 1
ATOM 822 O O . ALA A 1 112 ? 21.690 -14.487 5.626 1.00 87.62 112 ALA A O 1
ATOM 823 N N . THR A 1 113 ? 20.741 -12.459 5.655 1.00 94.50 113 THR A N 1
ATOM 824 C CA . THR A 1 113 ? 21.357 -11.988 6.904 1.00 94.50 113 THR A CA 1
ATOM 825 C C . THR A 1 113 ? 20.277 -11.649 7.931 1.00 94.50 113 THR A C 1
ATOM 827 O O . THR A 1 113 ? 19.090 -11.579 7.607 1.00 94.50 113 THR A O 1
ATOM 830 N N . SER A 1 114 ? 20.667 -11.352 9.173 1.00 95.12 114 SER A N 1
ATOM 831 C CA . SER A 1 114 ? 19.735 -10.873 10.208 1.00 95.12 114 SER A CA 1
ATOM 832 C C . SER A 1 114 ? 18.954 -9.617 9.789 1.00 95.12 114 SER A C 1
ATOM 834 O O . SER A 1 114 ? 17.805 -9.439 10.195 1.00 95.12 114 SER A O 1
ATOM 836 N N . VAL A 1 115 ? 19.542 -8.776 8.929 1.00 94.75 115 VAL A N 1
ATOM 837 C CA . VAL A 1 115 ? 18.881 -7.604 8.336 1.00 94.75 115 VAL A CA 1
ATOM 838 C C . VAL A 1 115 ? 17.783 -8.020 7.356 1.00 94.75 115 VAL A C 1
ATOM 840 O O . VAL A 1 115 ? 16.685 -7.464 7.418 1.00 94.75 115 VAL A O 1
ATOM 843 N N . HIS A 1 116 ? 18.037 -9.016 6.496 1.00 94.81 116 HIS A N 1
ATOM 844 C CA . HIS A 1 116 ? 17.027 -9.556 5.575 1.00 94.81 116 HIS A CA 1
ATOM 845 C C . HIS A 1 116 ? 15.831 -10.099 6.345 1.00 94.81 116 HIS A C 1
ATOM 847 O O . HIS A 1 116 ? 14.689 -9.778 6.029 1.00 94.81 116 HIS A O 1
ATOM 853 N N . GLU A 1 117 ? 16.095 -10.849 7.409 1.00 95.94 117 GLU A N 1
ATOM 854 C CA . GLU A 1 117 ? 15.054 -11.447 8.233 1.00 95.94 117 GLU A CA 1
ATOM 855 C C . GLU A 1 117 ? 14.269 -10.382 9.034 1.00 95.94 117 GLU A C 1
ATOM 857 O O . GLU A 1 117 ? 13.037 -10.414 9.095 1.00 95.94 117 GLU A O 1
ATOM 862 N N . ALA A 1 118 ? 14.934 -9.348 9.565 1.00 95.31 118 ALA A N 1
ATOM 863 C CA . ALA A 1 118 ? 14.247 -8.207 10.180 1.00 95.31 118 ALA A CA 1
ATOM 864 C C . ALA A 1 118 ? 13.348 -7.454 9.178 1.00 95.31 118 ALA A C 1
ATOM 866 O O . ALA A 1 118 ? 12.211 -7.087 9.509 1.00 95.31 118 ALA A O 1
ATOM 867 N N . LEU A 1 119 ? 13.824 -7.257 7.944 1.00 94.00 119 LEU A N 1
ATOM 868 C CA . LEU A 1 119 ? 13.040 -6.650 6.872 1.00 94.00 119 LEU A CA 1
ATOM 869 C C . LEU A 1 119 ? 11.875 -7.555 6.449 1.00 94.00 119 LEU A C 1
ATOM 871 O O . LEU A 1 119 ? 10.756 -7.061 6.314 1.00 94.00 119 LEU A O 1
ATOM 875 N N . ALA A 1 120 ? 12.089 -8.865 6.319 1.00 95.25 120 ALA A N 1
ATOM 876 C CA . ALA A 1 120 ? 11.057 -9.840 5.979 1.00 95.25 120 ALA A CA 1
ATOM 877 C C . ALA A 1 120 ? 9.923 -9.848 7.011 1.00 95.25 120 ALA A C 1
ATOM 879 O O . ALA A 1 120 ? 8.748 -9.807 6.635 1.00 95.25 120 ALA A O 1
ATOM 880 N N . ARG A 1 121 ? 10.244 -9.793 8.312 1.00 95.44 121 ARG A N 1
ATOM 881 C CA . ARG A 1 121 ? 9.237 -9.622 9.375 1.00 95.44 121 ARG A CA 1
ATOM 882 C C . ARG A 1 121 ? 8.461 -8.319 9.235 1.00 95.44 121 ARG A C 1
ATOM 884 O O . ARG A 1 121 ? 7.239 -8.318 9.368 1.00 95.44 121 ARG A O 1
ATOM 891 N N . ARG A 1 122 ? 9.142 -7.207 8.935 1.00 93.19 122 ARG A N 1
ATOM 892 C CA . ARG A 1 122 ? 8.467 -5.922 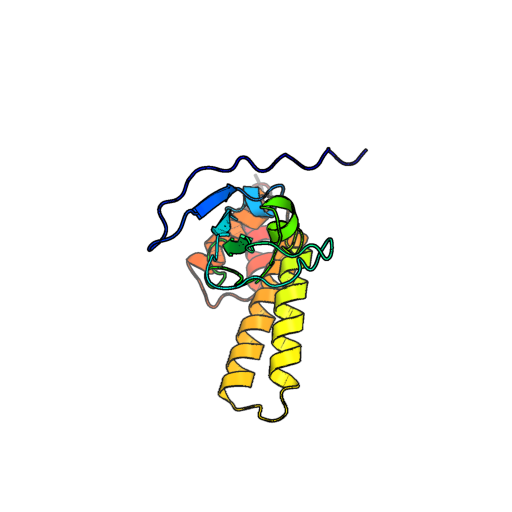8.692 1.00 93.19 122 ARG A CA 1
ATOM 893 C C . ARG A 1 122 ? 7.512 -6.013 7.502 1.00 93.19 122 ARG A C 1
ATOM 895 O O . ARG A 1 122 ? 6.398 -5.513 7.605 1.00 93.19 122 ARG A O 1
ATOM 902 N N . ARG A 1 123 ? 7.923 -6.639 6.395 1.00 94.12 123 ARG A N 1
ATOM 903 C CA . ARG A 1 123 ? 7.076 -6.823 5.204 1.00 94.12 123 ARG A CA 1
ATOM 904 C C . ARG A 1 123 ? 5.911 -7.780 5.469 1.00 94.12 123 ARG A C 1
ATOM 906 O O . ARG A 1 123 ? 4.805 -7.466 5.055 1.00 94.12 123 ARG A O 1
ATOM 913 N N . SER A 1 124 ? 6.116 -8.840 6.252 1.00 95.94 124 SER A N 1
ATOM 914 C CA . SER A 1 124 ? 5.039 -9.756 6.673 1.00 95.94 124 SER A CA 1
ATOM 915 C C . SER A 1 124 ? 3.942 -9.011 7.445 1.00 95.94 124 SER A C 1
ATOM 917 O O . SER A 1 124 ? 2.780 -9.084 7.067 1.00 95.94 124 SER A O 1
ATOM 919 N N . ARG A 1 125 ? 4.313 -8.166 8.420 1.00 94.69 125 ARG A N 1
ATOM 920 C CA . ARG A 1 125 ? 3.337 -7.327 9.142 1.00 94.69 125 ARG A CA 1
ATOM 921 C C . ARG A 1 125 ? 2.574 -6.367 8.228 1.00 94.69 125 ARG A C 1
ATOM 923 O O . ARG A 1 125 ? 1.393 -6.123 8.435 1.00 94.69 125 ARG A O 1
ATOM 930 N N . GLN A 1 126 ? 3.232 -5.796 7.216 1.00 95.06 126 GLN A N 1
ATOM 931 C CA . GLN A 1 126 ? 2.538 -4.941 6.246 1.00 95.06 126 GLN A CA 1
ATOM 932 C C . GLN A 1 126 ? 1.579 -5.747 5.361 1.00 95.06 126 GLN A C 1
ATOM 934 O O . GLN A 1 126 ? 0.507 -5.250 5.027 1.00 95.06 126 GLN A O 1
ATOM 939 N N . ALA A 1 127 ? 1.923 -6.992 5.021 1.00 96.19 127 ALA A N 1
ATOM 940 C CA . ALA A 1 127 ? 1.019 -7.887 4.308 1.00 96.19 127 ALA A CA 1
ATOM 941 C C . ALA A 1 127 ? -0.240 -8.194 5.135 1.00 96.19 127 ALA A C 1
ATOM 943 O O . ALA A 1 127 ? -1.347 -8.056 4.624 1.00 96.19 127 ALA A O 1
ATOM 944 N N . GLU A 1 128 ? -0.080 -8.519 6.420 1.00 97.06 128 GLU A N 1
ATOM 945 C CA . GLU A 1 128 ? -1.192 -8.765 7.352 1.00 97.06 128 GLU A CA 1
ATOM 946 C C . GLU A 1 128 ? -2.108 -7.540 7.485 1.00 97.06 128 GLU A C 1
ATOM 948 O O . GLU A 1 128 ? -3.328 -7.657 7.376 1.00 97.06 128 GLU A O 1
ATOM 953 N N . ARG A 1 129 ? -1.529 -6.342 7.643 1.00 96.88 129 ARG A N 1
ATOM 954 C CA . ARG A 1 129 ? -2.293 -5.084 7.696 1.00 96.88 129 ARG A CA 1
ATOM 955 C C . ARG A 1 129 ? -3.092 -4.840 6.421 1.00 96.88 129 ARG A C 1
ATOM 957 O O . ARG A 1 129 ? -4.273 -4.518 6.495 1.00 96.88 129 ARG A O 1
ATOM 964 N N . ALA A 1 130 ? -2.468 -5.013 5.257 1.00 96.75 130 ALA A N 1
ATOM 965 C CA . ALA A 1 130 ? -3.148 -4.865 3.974 1.00 96.75 130 ALA A CA 1
ATOM 966 C C . ALA A 1 130 ? -4.275 -5.900 3.802 1.00 96.75 130 ALA A C 1
ATOM 968 O O . ALA A 1 130 ? -5.345 -5.560 3.303 1.00 96.75 130 ALA A O 1
ATOM 969 N N . LEU A 1 131 ? -4.080 -7.134 4.276 1.00 97.81 131 LEU A N 1
ATOM 970 C CA . LEU A 1 131 ? -5.105 -8.178 4.245 1.00 97.81 131 LEU A CA 1
ATOM 971 C C . LEU A 1 131 ? -6.269 -7.902 5.210 1.00 97.81 131 LEU A C 1
ATOM 973 O O . LEU A 1 131 ? -7.407 -8.275 4.935 1.00 97.81 131 LEU A O 1
ATOM 977 N N . LEU A 1 132 ? -6.023 -7.250 6.348 1.00 97.12 132 LEU A N 1
ATOM 978 C CA . LEU A 1 132 ? -7.111 -6.739 7.180 1.00 97.12 132 LEU A CA 1
ATOM 979 C C . LEU A 1 132 ? -7.886 -5.651 6.425 1.00 97.12 132 LEU A C 1
ATOM 981 O O . LEU A 1 132 ? -9.100 -5.758 6.286 1.00 97.12 132 LEU A O 1
ATOM 985 N N . LEU A 1 133 ? -7.194 -4.656 5.863 1.00 97.44 133 LEU A N 1
ATOM 986 C CA . LEU A 1 133 ? -7.840 -3.570 5.119 1.00 97.44 133 LEU A CA 1
ATOM 987 C C . LEU A 1 133 ? -8.670 -4.068 3.930 1.00 97.44 133 LEU A C 1
ATOM 989 O O . LEU A 1 133 ? -9.725 -3.500 3.670 1.00 97.44 133 LEU A O 1
ATOM 993 N N . SER A 1 134 ? -8.260 -5.133 3.234 1.00 97.19 134 SER A N 1
ATOM 994 C CA . SER A 1 134 ? -9.035 -5.672 2.105 1.00 97.19 134 SER A CA 1
ATOM 995 C C . SER A 1 134 ? -10.395 -6.257 2.498 1.00 97.19 134 SER A C 1
ATOM 997 O O . SER A 1 134 ? -11.264 -6.384 1.639 1.00 97.19 134 SER A O 1
ATOM 999 N N . ARG A 1 135 ? -10.588 -6.588 3.780 1.00 96.50 135 ARG A N 1
ATOM 1000 C CA . ARG A 1 135 ? -11.830 -7.153 4.332 1.00 96.50 135 ARG A CA 1
ATOM 1001 C C . ARG A 1 135 ? -12.720 -6.108 5.004 1.00 96.50 135 ARG A C 1
ATOM 1003 O O . ARG A 1 135 ? -13.865 -6.402 5.325 1.00 96.50 135 ARG A O 1
ATOM 1010 N N . LEU A 1 136 ? -12.193 -4.908 5.244 1.00 95.94 136 LEU A N 1
ATOM 1011 C CA . LEU A 1 136 ? -12.882 -3.849 5.967 1.00 95.94 136 LEU A CA 1
ATOM 1012 C C . LEU A 1 136 ? -13.575 -2.870 5.014 1.00 95.94 136 LEU A C 1
ATOM 1014 O O . LEU A 1 136 ? -13.031 -2.455 3.986 1.00 95.94 136 LEU A O 1
ATOM 1018 N N . GLU A 1 137 ? -14.750 -2.408 5.427 1.00 95.31 137 GLU A N 1
ATOM 1019 C CA . GLU A 1 137 ? -15.445 -1.293 4.788 1.00 95.31 137 GLU A CA 1
ATOM 1020 C C . GLU A 1 137 ? -14.740 0.045 5.049 1.00 95.31 137 GLU A C 1
ATOM 1022 O O . GLU A 1 137 ? -13.962 0.198 5.995 1.00 95.31 137 GLU A O 1
ATOM 1027 N N . ARG A 1 138 ? -15.025 1.057 4.220 1.00 94.06 138 ARG A N 1
ATOM 1028 C CA . ARG A 1 138 ? -14.296 2.341 4.238 1.00 94.06 138 ARG A CA 1
ATOM 1029 C C . ARG A 1 138 ? -14.203 3.008 5.625 1.00 94.06 138 ARG A C 1
ATOM 1031 O O . ARG A 1 138 ? -13.105 3.447 5.973 1.00 94.06 138 ARG A O 1
ATOM 1038 N N . PRO A 1 139 ? -15.275 3.109 6.438 1.00 95.38 139 PRO A N 1
ATOM 1039 C CA . PRO A 1 139 ? -15.167 3.701 7.774 1.00 95.38 139 PRO A CA 1
ATOM 1040 C C . PRO A 1 139 ? -14.190 2.934 8.676 1.00 95.38 139 PRO A C 1
ATOM 1042 O O . PRO A 1 139 ? -13.358 3.548 9.340 1.00 95.38 139 PRO A O 1
ATOM 1045 N N . ALA A 1 140 ? -14.228 1.601 8.627 1.00 96.62 140 ALA A N 1
ATOM 1046 C CA . ALA A 1 140 ? -13.349 0.717 9.387 1.00 96.62 140 ALA A CA 1
ATOM 1047 C C . ALA A 1 140 ? -11.887 0.816 8.935 1.00 96.62 140 ALA A C 1
ATOM 1049 O O . ALA A 1 140 ? -10.993 0.939 9.775 1.00 96.62 140 ALA A O 1
ATOM 1050 N N . ARG A 1 141 ? -11.634 0.868 7.620 1.00 96.69 141 ARG A N 1
ATOM 1051 C CA . ARG A 1 141 ? -10.280 1.082 7.077 1.00 96.69 141 ARG A CA 1
ATOM 1052 C C . ARG A 1 141 ? -9.669 2.392 7.558 1.00 96.69 141 ARG A C 1
ATOM 1054 O O . ARG A 1 141 ? -8.509 2.409 7.962 1.00 96.69 141 ARG A O 1
ATOM 1061 N N . ARG A 1 142 ? -10.446 3.480 7.571 1.00 95.62 142 ARG A N 1
ATOM 1062 C CA . ARG A 1 142 ? -9.971 4.787 8.057 1.00 95.62 142 ARG A CA 1
ATOM 1063 C C . ARG A 1 142 ? -9.560 4.747 9.526 1.00 95.62 142 ARG A C 1
ATOM 1065 O O . ARG A 1 142 ? -8.515 5.299 9.860 1.00 95.62 142 ARG A O 1
ATOM 1072 N N . VAL A 1 143 ? -10.349 4.091 10.379 1.00 96.56 143 VAL A N 1
ATOM 1073 C CA . VAL A 1 143 ? -10.008 3.917 11.801 1.00 96.56 143 VAL A CA 1
ATOM 1074 C C . VAL A 1 143 ? -8.739 3.074 11.945 1.00 96.56 143 VAL A C 1
ATOM 1076 O O . VAL A 1 143 ? -7.815 3.495 12.634 1.00 96.56 143 VAL A O 1
ATOM 1079 N N . ALA A 1 144 ? -8.638 1.940 11.244 1.00 96.94 144 ALA A N 1
ATOM 1080 C CA . ALA A 1 144 ? -7.455 1.076 11.286 1.00 96.94 144 ALA A CA 1
ATOM 1081 C C . ALA A 1 144 ? -6.165 1.810 10.863 1.00 96.94 144 ALA A C 1
ATOM 1083 O O . ALA A 1 144 ? -5.148 1.745 11.557 1.00 96.94 144 ALA A O 1
ATOM 1084 N N . LEU A 1 145 ? -6.211 2.555 9.752 1.00 95.88 145 LEU A N 1
ATOM 1085 C CA . LEU A 1 145 ? -5.078 3.350 9.264 1.00 95.88 145 LEU A CA 1
ATOM 1086 C C . LEU A 1 145 ? -4.649 4.419 10.279 1.00 95.88 145 LEU A C 1
ATOM 1088 O O . LEU A 1 145 ? -3.454 4.589 10.524 1.00 95.88 145 LEU A O 1
ATOM 1092 N N . GLU A 1 146 ? -5.608 5.102 10.905 1.00 95.56 146 GLU A N 1
ATOM 1093 C CA . GLU A 1 146 ? -5.331 6.115 11.925 1.00 95.56 146 GLU A CA 1
ATOM 1094 C C . GLU A 1 146 ? -4.733 5.511 13.206 1.00 95.56 146 GLU A C 1
ATOM 1096 O O . GLU A 1 146 ? -3.770 6.054 13.762 1.00 95.56 146 GLU A O 1
ATOM 1101 N N . LEU A 1 147 ? -5.235 4.350 13.637 1.00 96.06 147 LEU A N 1
ATOM 1102 C CA . LEU A 1 147 ? -4.687 3.613 14.776 1.00 96.06 147 LEU A CA 1
ATOM 1103 C C . LEU A 1 147 ? -3.230 3.232 14.536 1.00 96.06 147 LEU A C 1
ATOM 1105 O O . LEU A 1 147 ? -2.395 3.460 15.403 1.00 96.06 147 LEU A O 1
ATOM 1109 N N . TRP A 1 148 ? -2.877 2.723 13.356 1.00 94.94 148 TRP A N 1
ATOM 1110 C CA . TRP A 1 148 ? -1.478 2.398 13.072 1.00 94.94 148 TRP A CA 1
ATOM 1111 C C . TRP A 1 148 ? -0.593 3.619 12.830 1.00 94.94 148 TRP A C 1
ATOM 1113 O O . TRP A 1 148 ? 0.619 3.539 13.040 1.00 94.94 148 TRP A O 1
ATOM 1123 N N . ARG A 1 149 ? -1.160 4.742 12.379 1.00 92.94 149 ARG A N 1
ATOM 1124 C CA . ARG A 1 149 ? -0.420 6.003 12.243 1.00 92.94 149 ARG A CA 1
ATOM 1125 C C . ARG A 1 149 ? -0.005 6.546 13.609 1.00 92.94 149 ARG A C 1
ATOM 1127 O O . ARG A 1 149 ? 1.125 7.001 13.761 1.00 92.94 149 ARG A O 1
ATOM 1134 N N . THR A 1 150 ? -0.912 6.496 14.581 1.00 94.00 150 THR A N 1
ATOM 1135 C CA . THR A 1 150 ? -0.698 7.012 15.945 1.00 94.00 150 THR A CA 1
ATOM 1136 C C . THR A 1 150 ? -0.057 5.983 16.876 1.00 94.00 150 THR A C 1
ATOM 1138 O O . THR A 1 150 ? 0.711 6.352 17.760 1.00 94.00 150 THR A O 1
ATOM 1141 N N . THR A 1 151 ? -0.284 4.693 16.621 1.00 93.75 151 THR A N 1
ATOM 1142 C CA . THR A 1 151 ? 0.243 3.556 17.388 1.00 93.75 151 THR A CA 1
ATOM 1143 C C . THR A 1 151 ? 0.932 2.545 16.454 1.00 93.75 151 THR A C 1
ATOM 1145 O O . THR A 1 151 ? 0.382 1.481 16.154 1.00 93.75 151 THR A O 1
ATOM 1148 N N . PRO A 1 152 ? 2.167 2.817 15.978 1.00 86.25 152 PRO A N 1
ATOM 1149 C CA . PRO A 1 152 ? 2.819 2.000 14.947 1.00 86.25 152 PRO A CA 1
ATOM 1150 C C . PRO A 1 152 ? 3.053 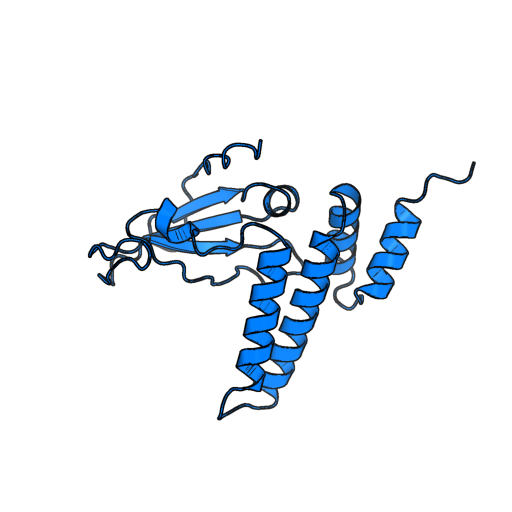0.532 15.319 1.00 86.25 152 PRO A C 1
ATOM 1152 O O . PRO A 1 152 ? 3.185 -0.304 14.420 1.00 86.25 152 PRO A O 1
ATOM 1155 N N . GLY A 1 153 ? 3.118 0.222 16.617 1.00 87.75 153 GLY A N 1
ATOM 1156 C CA . GLY A 1 153 ? 3.315 -1.128 17.150 1.00 87.75 153 GLY A CA 1
ATOM 1157 C C . GLY A 1 153 ? 2.045 -1.974 17.272 1.00 87.75 153 GLY A C 1
ATOM 1158 O O . GLY A 1 153 ? 2.167 -3.157 17.565 1.00 87.75 153 GLY A O 1
ATOM 1159 N N . LEU A 1 154 ? 0.857 -1.404 17.041 1.00 93.50 154 LEU A N 1
ATOM 1160 C CA . LEU A 1 154 ? -0.410 -2.115 17.220 1.00 93.50 154 LEU A CA 1
ATOM 1161 C C . LEU A 1 154 ? -0.543 -3.277 16.216 1.00 93.50 154 LEU A C 1
ATOM 1163 O O . LEU A 1 154 ? -0.328 -3.095 15.005 1.00 93.50 154 LEU A O 1
ATOM 1167 N N . GLY A 1 155 ? -0.858 -4.465 16.742 1.00 93.62 155 GLY A N 1
ATOM 1168 C CA . GLY A 1 155 ? -1.073 -5.698 15.982 1.00 93.62 155 GLY A CA 1
ATOM 1169 C C . GLY A 1 155 ? -2.413 -5.709 15.245 1.00 93.62 155 GLY A C 1
ATOM 1170 O O . GLY A 1 155 ? -3.292 -4.894 15.526 1.00 93.62 155 GLY A O 1
ATOM 1171 N N . VAL A 1 156 ? -2.567 -6.608 14.269 1.00 96.38 156 VAL A N 1
ATOM 1172 C CA . VAL A 1 156 ? -3.792 -6.681 13.451 1.00 96.38 156 VAL A CA 1
ATOM 1173 C C . VAL A 1 156 ? -5.017 -7.113 14.259 1.00 96.38 156 VAL A C 1
ATOM 1175 O O . VAL A 1 156 ? -6.060 -6.486 14.105 1.00 96.38 156 VAL A O 1
ATOM 1178 N N . ASP A 1 157 ? -4.869 -8.071 15.176 1.00 96.44 157 ASP A N 1
ATOM 1179 C CA . ASP A 1 157 ? -5.972 -8.592 16.000 1.00 96.44 157 ASP A CA 1
ATOM 1180 C C . ASP A 1 157 ? -6.502 -7.531 16.982 1.00 96.44 157 ASP A C 1
ATOM 1182 O O . ASP A 1 157 ? -7.709 -7.289 17.076 1.00 96.44 157 ASP A O 1
ATOM 1186 N N . ASP A 1 158 ? -5.593 -6.814 17.654 1.00 96.94 158 ASP A N 1
ATOM 1187 C CA . ASP A 1 158 ? -5.957 -5.688 18.525 1.00 96.94 158 ASP A CA 1
ATOM 1188 C C . ASP A 1 158 ? -6.642 -4.573 17.726 1.00 96.94 158 ASP A C 1
ATOM 1190 O O . ASP A 1 158 ? -7.611 -3.963 18.180 1.00 96.94 158 ASP A O 1
ATOM 1194 N N . THR A 1 159 ? -6.160 -4.314 16.507 1.00 96.75 159 THR A N 1
ATOM 1195 C CA . THR A 1 159 ? -6.753 -3.296 15.631 1.00 96.75 159 THR A CA 1
ATOM 1196 C C . THR A 1 159 ? -8.170 -3.680 15.230 1.00 96.75 159 THR A C 1
ATOM 1198 O O . THR A 1 159 ? -9.064 -2.842 15.305 1.00 96.75 159 THR A O 1
ATOM 1201 N N . GLU A 1 160 ? -8.394 -4.931 14.828 1.00 96.25 160 GLU A N 1
ATOM 1202 C CA . GLU A 1 160 ? -9.718 -5.437 14.455 1.00 96.25 160 GLU A CA 1
ATOM 1203 C C . GLU A 1 160 ? -10.700 -5.351 15.634 1.00 96.25 160 GLU A C 1
ATOM 1205 O O . GLU A 1 160 ? -11.834 -4.888 15.467 1.00 96.25 160 GLU A O 1
ATOM 1210 N N . THR A 1 161 ? -10.233 -5.671 16.844 1.00 96.69 161 THR A N 1
ATOM 1211 C CA . THR A 1 161 ? -11.008 -5.532 18.086 1.00 96.69 161 THR A CA 1
ATOM 1212 C C . THR A 1 161 ? -11.408 -4.075 18.345 1.00 96.69 161 THR A C 1
ATOM 1214 O O . THR A 1 161 ? -12.587 -3.783 18.558 1.00 96.69 161 THR A O 1
ATOM 1217 N N . ILE A 1 162 ? -10.455 -3.138 18.277 1.00 96.38 162 ILE A N 1
ATOM 1218 C CA . ILE A 1 162 ? -10.714 -1.709 18.517 1.00 96.38 162 ILE A CA 1
ATOM 1219 C C . ILE A 1 162 ? -11.641 -1.132 17.444 1.00 96.38 162 ILE A C 1
ATOM 1221 O O . ILE A 1 162 ? -12.582 -0.414 17.771 1.00 96.38 162 ILE A O 1
ATOM 1225 N N . VAL A 1 163 ? -11.408 -1.449 16.169 1.00 96.00 163 VAL A N 1
ATOM 1226 C CA . VAL A 1 163 ? -12.250 -0.984 15.055 1.00 96.00 163 VAL A CA 1
ATOM 1227 C C . VAL A 1 163 ? -13.693 -1.445 15.241 1.00 96.00 163 VAL A C 1
ATOM 1229 O O . VAL A 1 163 ? -14.613 -0.642 15.083 1.00 96.00 163 VAL A O 1
ATOM 1232 N N . THR A 1 164 ? -13.887 -2.708 15.624 1.00 94.81 164 THR A N 1
ATOM 1233 C CA . THR A 1 164 ? -15.215 -3.268 15.899 1.00 94.81 164 THR A CA 1
ATOM 1234 C C . THR A 1 164 ? -15.894 -2.534 17.053 1.00 94.81 164 THR A C 1
ATOM 1236 O O . THR A 1 164 ? -17.052 -2.145 16.928 1.00 94.81 164 THR A O 1
ATOM 1239 N N . ALA A 1 165 ? -15.172 -2.280 18.148 1.00 94.06 165 ALA A N 1
ATOM 1240 C CA . ALA A 1 165 ? -15.708 -1.561 19.302 1.00 94.06 165 ALA A CA 1
ATOM 1241 C C . ALA A 1 165 ? -16.074 -0.100 18.980 1.00 94.06 165 ALA A C 1
ATOM 1243 O O . ALA A 1 165 ? -17.122 0.378 19.404 1.00 94.06 165 ALA A O 1
ATOM 1244 N N . VAL A 1 166 ? -15.241 0.604 18.206 1.00 93.69 166 VAL A N 1
ATOM 1245 C CA . VAL A 1 166 ? -15.460 2.012 17.822 1.00 93.69 166 VAL A CA 1
ATOM 1246 C C . VAL A 1 166 ? -16.661 2.176 16.890 1.00 93.69 166 VAL A C 1
ATOM 1248 O O . VAL A 1 166 ? -17.333 3.204 16.933 1.00 93.69 166 VAL A O 1
ATOM 1251 N N . LEU A 1 167 ? -16.916 1.192 16.027 1.00 93.25 167 LEU A N 1
ATOM 1252 C CA . LEU A 1 167 ? -17.988 1.252 15.032 1.00 93.25 167 LEU A CA 1
ATOM 1253 C C . LEU A 1 167 ? -19.269 0.526 15.455 1.00 93.25 167 LEU A C 1
ATOM 1255 O O . LEU A 1 167 ? -20.246 0.553 14.705 1.00 93.25 167 LEU A O 1
ATOM 1259 N N . ALA A 1 168 ? -19.285 -0.106 16.630 1.00 88.44 168 ALA A N 1
ATOM 1260 C CA . ALA A 1 168 ? -20.499 -0.684 17.180 1.00 88.44 168 ALA A CA 1
ATOM 1261 C C . ALA A 1 168 ? -21.560 0.419 17.372 1.00 8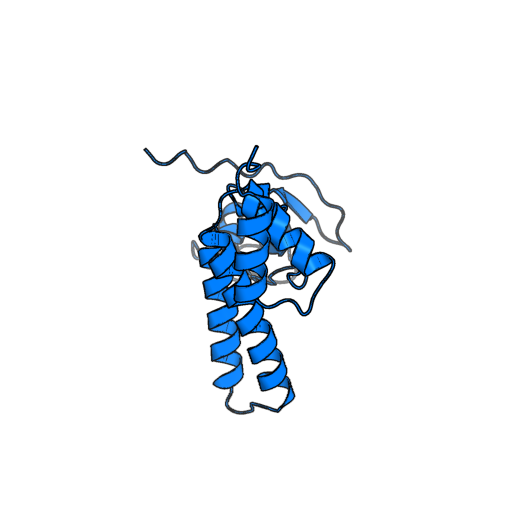8.44 168 ALA A C 1
ATOM 1263 O O . ALA A 1 168 ? -21.227 1.518 17.827 1.00 88.44 168 ALA A O 1
ATOM 1264 N N . PRO A 1 169 ? -22.836 0.165 17.027 1.00 74.19 169 PRO A N 1
ATOM 1265 C CA . PRO A 1 169 ? -23.898 1.119 17.312 1.00 74.19 169 PRO A CA 1
ATOM 1266 C C . PRO A 1 169 ? -23.914 1.400 18.816 1.00 74.19 169 PRO A C 1
ATOM 1268 O O . PRO A 1 169 ? -23.803 0.472 19.620 1.00 74.19 169 PRO A O 1
ATOM 1271 N N . ALA A 1 170 ? -24.022 2.678 19.187 1.00 63.31 170 ALA A N 1
ATOM 1272 C CA . ALA A 1 170 ? -24.100 3.075 20.584 1.00 63.31 170 ALA A CA 1
ATOM 1273 C C . ALA A 1 170 ? -25.234 2.287 21.250 1.00 63.31 170 ALA A C 1
ATOM 1275 O O . ALA A 1 170 ? -26.383 2.384 20.822 1.00 63.31 170 ALA A O 1
ATOM 1276 N N . GLN A 1 171 ? -24.899 1.480 22.257 1.00 50.06 171 GLN A N 1
ATOM 1277 C CA . GLN A 1 171 ? -25.893 0.843 23.110 1.00 50.06 171 GLN A CA 1
ATOM 1278 C C . GLN A 1 171 ? -26.551 1.962 23.927 1.00 50.06 171 GLN A C 1
ATOM 1280 O O . GLN A 1 171 ? -26.004 2.394 24.940 1.00 50.06 171 GLN A O 1
ATOM 1285 N N . GLN A 1 172 ? -27.649 2.503 23.401 1.00 43.72 172 GLN A N 1
ATOM 1286 C CA . GLN A 1 172 ? -28.575 3.384 24.109 1.00 43.72 172 GLN A CA 1
ATOM 1287 C C . GLN A 1 172 ? -29.748 2.561 24.623 1.00 43.72 172 GLN A C 1
ATOM 1289 O O . GLN A 1 172 ? -30.240 1.708 23.847 1.00 43.72 172 GLN A O 1
#

Secondary structure (DSSP, 8-state):
-PPPPPPP--EEEE-SSSEEEEEEPSHHHHHTT-EEEEEEETT--PBPTTT--B-PEEEEEEEPPTTS-SEEEEEEEESSHHHHHTTS-SSHHHHHHHHHHHHHHHHH-TT--HHHHHHHHHHHHHHHHHHHHTTS-HHHHHHHHHHHHH-TT--HHHHHHHHHHHHSPP--